Protein AF-A0A9J6ECY0-F1 (afdb_monomer)

Sequence (159 aa):
MSKQITNQHTHTDPQERHGRHDIWWTRAAKRQYNLTAQCLERLYGRLGLRQRTAGDITTELKRHDMVLRAQGLRLAYDALVKSFGAATEGKEFVRLWSEAQATFFVRFCLLSCDSDQRDPKPVLSPRAKCLLPLHNMPEFGSVFDCSAREDYVAEQCLS

Foldseek 3Di:
DDDDDDDPPPPDDPPPPPDDPPPPDDPVRVVLLVLLLVLLVVLCVLVVQDDPFPDDDDSVNLSVLLVCLLVVLVVVVVVVCVVLVVPDDDPVSVVVSLVVLVVSLVVQLVVLVVVCVPDVGDSGHSCSSRPSNLLLDVVSCVSVVVVVDPSRRHDNSDD

InterPro domains:
  IPR000718 Peptidase M13 [PS51885] (1-159)
  IPR018497 Peptidase M13, C-terminal domain [PF01431] (16-151)
  IPR024079 Metallopeptidase, catalytic domain superfamily [G3DSA:3.40.390.10] (1-158)

Mean predicted aligned error: 10.74 Å

Radius of gyration: 22.3 Å; Cα contacts (8 Å, |Δi|>4): 106; chains: 1; bounding box: 40×83×39 Å

Solvent-accessible surface area (backbone atoms only — not comparable to full-atom values): 9789 Å² total; per-residue (Å²): 134,92,84,86,83,85,80,83,77,80,82,76,73,92,80,83,84,81,86,70,95,65,75,86,59,52,72,66,57,50,50,50,52,50,52,29,32,53,40,50,51,51,52,37,58,75,70,66,53,79,71,89,71,88,65,95,74,50,72,63,61,40,39,51,52,53,45,50,49,35,51,51,50,50,56,53,48,54,50,50,51,57,65,50,71,76,60,72,90,53,76,66,44,56,54,53,49,54,53,48,54,48,50,51,56,54,49,58,35,53,59,26,59,62,49,56,84,78,38,96,74,59,86,57,53,42,66,39,60,27,49,52,34,45,36,40,33,69,66,53,34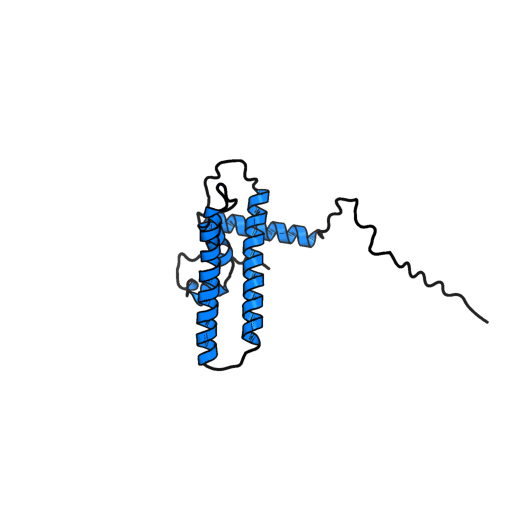,64,72,67,58,37,76,84,40,93,85,57,71,76,52,75,46,76,131

Secondary structure (DSSP, 8-state):
-------------TT---SS----S-HHHHHHHHHHHHHHHHHHHHTT-----SS---HHHHHHHHHHHHHHHHHHHHHHHHHHHTS--SHHHHHHHHHHHHHHHHHHHHHHHHGGGT-SS-SS-HHHHHHHHHHT-HHHHHHTTGGG-TT--------

Structure (mmCIF, N/CA/C/O backbone):
data_AF-A0A9J6ECY0-F1
#
_entry.id   AF-A0A9J6ECY0-F1
#
loop_
_atom_site.group_PDB
_atom_site.id
_atom_site.type_symbol
_atom_site.label_atom_id
_atom_site.label_alt_id
_atom_site.label_comp_id
_atom_site.label_asym_id
_atom_site.label_entity_id
_atom_site.label_seq_id
_atom_site.pdbx_PDB_ins_code
_atom_site.Cartn_x
_atom_site.Cartn_y
_atom_site.Cartn_z
_atom_site.occupancy
_atom_site.B_iso_or_equiv
_atom_site.auth_seq_id
_atom_site.auth_comp_id
_atom_site.auth_asym_id
_atom_site.auth_atom_id
_atom_site.pdbx_PDB_model_num
ATOM 1 N N . MET A 1 1 ? -13.881 -68.576 -3.604 1.00 33.28 1 MET A N 1
ATOM 2 C CA . MET A 1 1 ? -13.624 -67.844 -2.344 1.00 33.28 1 MET A CA 1
ATOM 3 C C . MET A 1 1 ? -12.299 -67.118 -2.481 1.00 33.28 1 MET A C 1
ATOM 5 O O . MET A 1 1 ? -11.327 -67.797 -2.765 1.00 33.28 1 MET A O 1
ATOM 9 N N . SER A 1 2 ? -12.302 -65.796 -2.250 1.00 31.83 2 SER A N 1
ATOM 10 C CA . SER A 1 2 ? -11.143 -64.880 -2.160 1.00 31.83 2 SER A CA 1
ATOM 11 C C . SER A 1 2 ? -10.240 -64.766 -3.393 1.00 31.83 2 SER A C 1
ATOM 13 O O . SER A 1 2 ? -9.989 -65.742 -4.072 1.00 31.83 2 SER A O 1
ATOM 15 N N . LYS A 1 3 ? -9.605 -63.644 -3.723 1.00 36.53 3 LYS A N 1
ATOM 16 C CA . LYS A 1 3 ? -9.644 -62.198 -3.412 1.00 36.53 3 LYS A CA 1
ATOM 17 C C . LYS A 1 3 ? -8.382 -61.713 -4.140 1.00 36.53 3 LYS A C 1
ATOM 19 O O . LYS A 1 3 ? -7.365 -62.379 -3.994 1.00 36.53 3 LYS A O 1
ATOM 24 N N . GLN A 1 4 ? -8.404 -60.566 -4.810 1.00 32.91 4 GLN A N 1
ATOM 25 C CA . GLN A 1 4 ? -7.318 -59.579 -4.712 1.00 32.91 4 GLN A CA 1
ATOM 26 C C . GLN A 1 4 ? -7.712 -58.316 -5.479 1.00 32.91 4 GLN A C 1
ATOM 28 O O . GLN A 1 4 ? -7.740 -58.274 -6.703 1.00 32.91 4 GLN A O 1
ATOM 33 N N . ILE A 1 5 ? -8.078 -57.301 -4.699 1.00 39.25 5 ILE A N 1
ATOM 34 C CA . ILE A 1 5 ? -8.203 -55.910 -5.119 1.00 39.25 5 ILE A CA 1
ATOM 35 C C . ILE A 1 5 ? -6.809 -55.315 -4.933 1.00 39.25 5 ILE A C 1
ATOM 37 O O . ILE A 1 5 ? -6.304 -55.265 -3.810 1.00 39.25 5 ILE A O 1
ATOM 41 N N . THR A 1 6 ? -6.173 -54.916 -6.027 1.00 34.12 6 THR A N 1
ATOM 42 C CA . THR A 1 6 ? -4.853 -54.286 -6.010 1.00 34.12 6 THR A CA 1
ATOM 43 C C . THR A 1 6 ? -5.022 -52.798 -5.708 1.00 34.12 6 THR A C 1
ATOM 45 O O . THR A 1 6 ? -5.290 -52.005 -6.605 1.00 34.12 6 THR A O 1
ATOM 48 N N . ASN A 1 7 ? -4.880 -52.412 -4.439 1.00 35.88 7 ASN A N 1
ATOM 49 C CA . ASN A 1 7 ? -4.715 -51.009 -4.055 1.00 35.88 7 ASN A CA 1
ATOM 50 C C . ASN A 1 7 ? -3.266 -50.588 -4.329 1.00 35.88 7 ASN A C 1
ATOM 52 O O . ASN A 1 7 ? -2.362 -50.917 -3.563 1.00 35.88 7 ASN A O 1
ATOM 56 N N . GLN A 1 8 ? -3.042 -49.847 -5.412 1.00 34.44 8 GLN A N 1
ATOM 57 C CA . GLN A 1 8 ? -1.799 -49.108 -5.616 1.00 34.44 8 GLN A CA 1
ATOM 58 C C . GLN A 1 8 ? -1.866 -47.794 -4.829 1.00 34.44 8 GLN A C 1
ATOM 60 O O . GLN A 1 8 ? -2.320 -46.770 -5.332 1.00 34.44 8 GLN A O 1
ATOM 65 N N . HIS A 1 9 ? -1.408 -47.820 -3.578 1.00 37.78 9 HIS A N 1
ATOM 66 C CA . HIS A 1 9 ? -0.942 -46.613 -2.901 1.00 37.78 9 HIS A CA 1
ATOM 67 C C . HIS A 1 9 ? 0.544 -46.441 -3.209 1.00 37.78 9 HIS A C 1
ATOM 69 O O . HIS A 1 9 ? 1.405 -46.978 -2.516 1.00 37.78 9 HIS A O 1
ATOM 75 N N . THR A 1 10 ? 0.856 -45.691 -4.261 1.00 37.38 10 THR A N 1
ATOM 76 C CA . THR A 1 10 ? 2.197 -45.128 -4.428 1.00 37.38 10 THR A CA 1
ATOM 77 C C . THR A 1 10 ? 2.332 -43.946 -3.476 1.00 37.38 10 THR A C 1
ATOM 79 O O . THR A 1 10 ? 1.892 -42.836 -3.770 1.00 37.38 10 THR A O 1
ATOM 82 N N . HIS A 1 11 ? 2.919 -44.211 -2.310 1.00 37.91 11 HIS A N 1
ATOM 83 C CA . HIS A 1 11 ? 3.575 -43.196 -1.495 1.00 37.91 11 HIS A CA 1
ATOM 84 C C . HIS A 1 11 ? 4.722 -42.608 -2.325 1.00 37.91 11 HIS A C 1
ATOM 86 O O . HIS A 1 11 ? 5.736 -43.267 -2.534 1.00 37.91 11 HIS A O 1
ATOM 92 N N . THR A 1 12 ? 4.558 -41.391 -2.836 1.00 39.50 12 THR A N 1
ATOM 93 C CA . THR A 1 12 ? 5.688 -40.612 -3.351 1.00 39.50 12 THR A CA 1
ATOM 94 C C . THR A 1 12 ? 6.307 -39.825 -2.205 1.00 39.50 12 THR A C 1
ATOM 96 O O . THR A 1 12 ? 5.649 -38.988 -1.585 1.00 39.50 12 THR A O 1
ATOM 99 N N . ASP A 1 13 ? 7.564 -40.158 -1.944 1.00 33.28 13 ASP A N 1
ATOM 100 C CA . ASP A 1 13 ? 8.496 -39.579 -0.983 1.00 33.28 13 ASP A CA 1
ATOM 101 C C . ASP A 1 13 ? 8.634 -38.044 -1.165 1.00 33.28 13 ASP A C 1
ATOM 103 O O . ASP A 1 13 ? 8.752 -37.581 -2.306 1.00 33.28 13 ASP A O 1
ATOM 107 N N . PRO A 1 14 ? 8.611 -37.208 -0.105 1.00 42.69 14 PRO A N 1
ATOM 108 C CA . PRO A 1 14 ? 8.658 -35.745 -0.235 1.00 42.69 14 PRO A CA 1
ATOM 109 C C . PRO A 1 14 ? 9.999 -35.160 -0.715 1.00 42.69 14 PRO A C 1
ATOM 111 O O . PRO A 1 14 ? 10.105 -33.938 -0.844 1.00 42.69 14 PRO A O 1
ATOM 114 N N . GLN A 1 15 ? 11.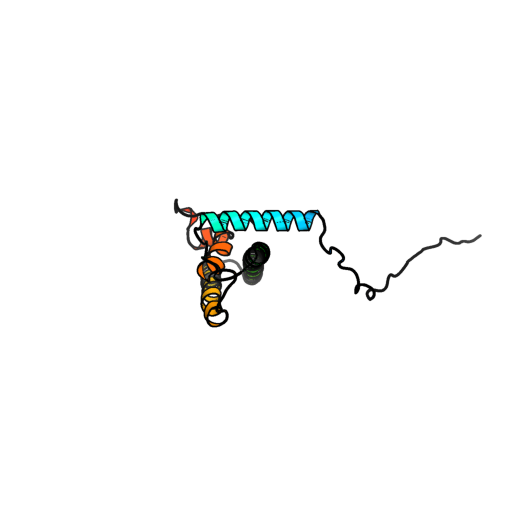027 -35.979 -0.954 1.00 42.97 15 GLN A N 1
ATOM 115 C CA . GLN A 1 15 ? 12.421 -35.519 -0.999 1.00 42.97 15 GLN A CA 1
ATOM 116 C C . GLN A 1 15 ? 13.048 -35.341 -2.402 1.00 42.97 15 GLN A C 1
ATOM 118 O O . GLN A 1 15 ? 14.174 -34.861 -2.498 1.00 42.97 15 GLN A O 1
ATOM 123 N N . GLU A 1 16 ? 12.326 -35.599 -3.501 1.00 39.69 16 GLU A N 1
ATOM 124 C CA . GLU A 1 16 ? 12.850 -35.476 -4.885 1.00 39.69 16 GLU A CA 1
ATOM 125 C C . GLU A 1 16 ? 12.414 -34.195 -5.644 1.00 39.69 16 GLU A C 1
ATOM 127 O O . GLU A 1 16 ? 12.103 -34.231 -6.835 1.00 39.69 16 GLU A O 1
ATOM 132 N N . ARG A 1 17 ? 12.380 -33.019 -4.995 1.00 43.25 17 ARG A N 1
ATOM 133 C CA . ARG A 1 17 ? 12.038 -31.727 -5.654 1.00 43.25 17 ARG A CA 1
ATOM 134 C C . ARG A 1 17 ? 13.195 -30.730 -5.757 1.00 43.25 17 ARG A C 1
ATOM 136 O O . ARG A 1 17 ? 13.003 -29.525 -5.600 1.00 43.25 17 ARG A O 1
ATOM 143 N N . HIS A 1 18 ? 14.399 -31.198 -6.056 1.00 47.75 18 HIS A N 1
ATOM 144 C CA . HIS A 1 18 ? 15.530 -30.313 -6.340 1.00 47.75 18 HIS A CA 1
ATOM 145 C C . HIS A 1 18 ? 16.158 -30.691 -7.681 1.00 47.75 18 HIS A C 1
ATOM 147 O O . HIS A 1 18 ? 16.948 -31.622 -7.756 1.00 47.75 18 HIS A O 1
ATOM 153 N N . GLY A 1 19 ? 15.786 -29.984 -8.756 1.00 39.56 19 GLY A N 1
ATOM 154 C CA . GLY A 1 19 ? 16.463 -30.167 -10.047 1.00 39.56 19 GLY A CA 1
ATOM 155 C C . GLY A 1 19 ? 15.751 -29.688 -11.312 1.00 39.56 19 GLY A C 1
ATOM 156 O O . GLY A 1 19 ? 16.356 -29.720 -12.378 1.00 39.56 19 GLY A O 1
ATOM 157 N N . ARG A 1 20 ? 14.505 -29.211 -11.247 1.00 47.50 20 ARG A N 1
ATOM 158 C CA . ARG A 1 20 ? 13.863 -28.529 -12.377 1.00 47.50 20 ARG A CA 1
ATOM 159 C C . ARG A 1 20 ? 13.435 -27.137 -11.948 1.00 47.50 20 ARG A C 1
ATOM 161 O O . ARG A 1 20 ? 12.949 -26.953 -10.836 1.00 47.50 20 ARG A O 1
ATOM 168 N N . HIS A 1 21 ? 13.593 -26.164 -12.843 1.00 52.78 21 HIS A N 1
ATOM 169 C CA . HIS A 1 21 ? 12.889 -24.881 -12.793 1.00 52.78 21 HIS A CA 1
ATOM 170 C C . HIS A 1 21 ? 11.383 -25.128 -12.992 1.00 52.78 21 HIS A C 1
ATOM 172 O O . HIS A 1 21 ? 10.776 -24.659 -13.955 1.00 52.78 21 HIS A O 1
ATOM 178 N N . ASP A 1 22 ? 10.792 -25.942 -12.119 1.00 52.91 22 ASP A N 1
ATOM 179 C CA . ASP A 1 22 ? 9.390 -26.286 -12.154 1.00 52.91 22 ASP A CA 1
ATOM 180 C C . ASP A 1 22 ? 8.632 -25.011 -11.832 1.00 52.91 22 ASP A C 1
ATOM 182 O O . ASP A 1 22 ? 8.790 -24.391 -10.776 1.00 52.91 22 ASP A O 1
ATOM 186 N N . ILE A 1 23 ? 7.852 -24.579 -12.817 1.00 65.81 23 ILE A N 1
ATOM 187 C CA . ILE A 1 23 ? 6.950 -23.446 -12.713 1.00 65.81 23 ILE A CA 1
ATOM 188 C C . ILE A 1 23 ? 5.973 -23.784 -11.583 1.00 65.81 23 ILE A C 1
ATOM 190 O O . ILE A 1 23 ? 4.973 -24.465 -11.783 1.00 65.81 23 ILE A O 1
ATOM 194 N N . TRP A 1 24 ? 6.280 -23.308 -10.380 1.00 80.88 24 TRP A N 1
ATOM 195 C CA . TRP A 1 24 ? 5.482 -23.503 -9.167 1.00 80.88 24 TRP A CA 1
ATOM 196 C C . TRP A 1 24 ? 4.179 -22.689 -9.184 1.00 80.88 24 TRP A C 1
ATOM 198 O O . TRP A 1 24 ? 3.340 -22.811 -8.295 1.00 80.88 24 TRP A O 1
ATOM 208 N N . TRP A 1 25 ? 3.986 -21.875 -10.222 1.00 84.69 25 TRP A N 1
ATOM 209 C CA . TRP A 1 25 ? 2.776 -21.109 -10.468 1.00 84.69 25 TRP A CA 1
ATOM 210 C C . TRP A 1 25 ? 1.774 -21.896 -11.305 1.00 84.69 25 TRP A C 1
ATOM 212 O O . TRP A 1 25 ? 2.074 -22.343 -12.414 1.00 84.69 25 TRP A O 1
ATOM 222 N N . THR A 1 26 ? 0.517 -21.918 -10.869 1.00 90.00 26 THR A N 1
ATOM 223 C CA . THR A 1 26 ? -0.577 -22.200 -11.802 1.00 90.00 26 THR A CA 1
ATOM 224 C C . THR A 1 26 ? -0.700 -21.055 -12.816 1.00 90.00 26 THR A C 1
ATOM 226 O O . THR A 1 26 ? -0.358 -19.901 -12.531 1.00 90.00 26 THR A O 1
ATOM 229 N N . ARG A 1 27 ? -1.238 -21.337 -14.013 1.00 89.94 27 ARG A N 1
ATOM 230 C CA . ARG A 1 27 ? -1.511 -20.293 -15.025 1.00 89.94 27 ARG A CA 1
ATOM 231 C C . ARG A 1 27 ? -2.405 -19.180 -14.470 1.00 89.94 27 ARG A C 1
ATOM 233 O O . ARG A 1 27 ? -2.172 -18.009 -14.761 1.00 89.94 27 ARG A O 1
ATOM 240 N N . ALA A 1 28 ? -3.394 -19.548 -13.654 1.00 90.06 28 ALA A N 1
ATOM 241 C CA . ALA A 1 28 ? -4.296 -18.608 -12.999 1.00 90.06 28 ALA A CA 1
ATOM 242 C C . ALA A 1 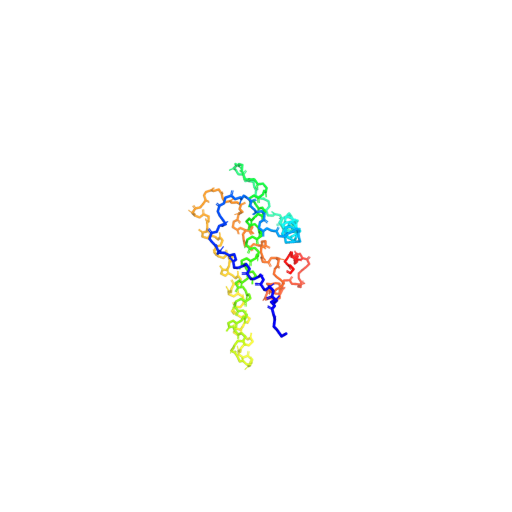28 ? -3.547 -17.692 -12.019 1.00 90.06 28 ALA A C 1
ATOM 244 O O . ALA A 1 28 ? -3.681 -16.475 -12.112 1.00 90.06 28 ALA A O 1
ATOM 245 N N . ALA A 1 29 ? -2.695 -18.252 -11.152 1.00 89.75 29 ALA A N 1
ATOM 246 C CA . ALA A 1 29 ? -1.926 -17.470 -10.185 1.00 89.75 29 ALA A CA 1
ATOM 247 C C . ALA A 1 29 ? -0.935 -16.514 -10.872 1.00 89.75 29 ALA A C 1
ATOM 249 O O . ALA A 1 29 ? -0.860 -15.340 -10.512 1.00 89.75 29 ALA A O 1
ATOM 250 N N . LYS A 1 30 ? -0.251 -16.967 -11.935 1.00 90.25 30 LYS A N 1
ATOM 251 C CA . LYS A 1 30 ? 0.627 -16.098 -12.739 1.00 90.25 30 LYS A CA 1
ATOM 252 C C . LYS A 1 30 ? -0.150 -14.967 -13.423 1.00 90.25 30 LYS A C 1
ATOM 254 O O . LYS A 1 30 ? 0.317 -13.829 -13.457 1.00 90.25 30 LYS A O 1
ATOM 259 N N . ARG A 1 31 ? -1.339 -15.259 -13.966 1.00 92.31 31 ARG A N 1
ATOM 260 C CA . ARG A 1 31 ? -2.217 -14.236 -14.559 1.00 92.31 31 ARG A CA 1
ATOM 261 C C . ARG A 1 31 ? -2.636 -13.205 -13.515 1.00 92.31 31 ARG A C 1
ATOM 263 O O . ARG A 1 31 ? -2.554 -12.016 -13.806 1.00 92.31 31 ARG A O 1
ATOM 270 N N . GLN A 1 32 ? -3.035 -13.646 -12.323 1.00 92.69 32 GLN A N 1
ATOM 271 C CA . GLN A 1 32 ? -3.451 -12.741 -11.255 1.00 92.69 32 GLN A CA 1
ATOM 272 C C . GLN A 1 32 ? -2.306 -11.837 -10.802 1.00 92.69 32 GLN A C 1
ATOM 274 O O . GLN A 1 32 ? -2.475 -10.623 -10.760 1.00 92.69 32 GLN A O 1
ATOM 279 N N . TYR A 1 33 ? -1.117 -12.407 -10.587 1.00 92.94 33 TYR A N 1
ATOM 280 C CA . TYR A 1 33 ? 0.089 -11.639 -10.281 1.00 92.94 33 TYR A CA 1
ATOM 281 C C . TYR A 1 33 ? 0.345 -10.534 -11.321 1.00 92.94 33 TYR A C 1
ATOM 283 O O . TYR A 1 33 ? 0.540 -9.372 -10.963 1.00 92.94 33 TYR A O 1
ATOM 291 N N . ASN A 1 34 ? 0.283 -10.872 -12.613 1.00 93.62 34 ASN A N 1
ATOM 292 C CA . ASN A 1 34 ? 0.502 -9.905 -13.689 1.00 93.62 34 ASN A CA 1
ATOM 293 C C . ASN A 1 34 ? -0.560 -8.797 -13.712 1.00 93.62 34 ASN A C 1
ATOM 295 O O . ASN A 1 34 ? -0.217 -7.639 -13.948 1.00 93.62 34 ASN A O 1
ATOM 299 N N . LEU A 1 35 ? -1.831 -9.130 -13.469 1.00 94.62 35 LEU A N 1
ATOM 300 C CA . LEU A 1 35 ? -2.914 -8.144 -13.407 1.00 94.62 35 LEU A CA 1
ATOM 301 C C . LEU A 1 35 ? -2.722 -7.178 -12.232 1.00 94.62 35 LEU A C 1
ATOM 303 O O . LEU A 1 35 ? -2.821 -5.965 -12.423 1.00 94.62 35 LEU A O 1
ATOM 307 N N . THR A 1 36 ? -2.372 -7.695 -11.052 1.00 94.75 36 THR A N 1
ATOM 308 C CA . THR A 1 36 ? -2.042 -6.875 -9.880 1.00 94.75 36 THR A CA 1
ATOM 309 C C . THR A 1 36 ? -0.843 -5.970 -10.157 1.00 94.75 36 THR A C 1
ATOM 311 O O . THR A 1 36 ? -0.924 -4.766 -9.921 1.00 94.75 36 THR A O 1
ATOM 314 N N . ALA A 1 37 ? 0.248 -6.506 -10.713 1.00 95.31 37 ALA A N 1
ATOM 315 C CA . ALA A 1 37 ? 1.437 -5.719 -11.038 1.00 95.31 37 ALA A CA 1
ATOM 316 C C . ALA A 1 37 ? 1.123 -4.585 -12.028 1.00 95.31 37 ALA A C 1
ATOM 318 O O . ALA A 1 37 ? 1.511 -3.441 -11.802 1.00 95.31 37 ALA A O 1
ATOM 319 N N . GLN A 1 38 ? 0.364 -4.873 -13.091 1.00 95.12 38 GLN A N 1
ATOM 320 C CA . GLN A 1 38 ? -0.051 -3.865 -14.073 1.00 95.12 38 GLN A CA 1
ATOM 321 C C . GLN A 1 38 ? -0.959 -2.791 -13.467 1.00 95.12 38 GLN A C 1
ATOM 323 O O . GLN A 1 38 ? -0.852 -1.620 -13.828 1.00 95.12 38 GLN A O 1
ATOM 328 N N . CYS A 1 39 ? -1.858 -3.174 -12.560 1.00 95.69 39 CYS A N 1
ATOM 329 C CA . CYS A 1 39 ? -2.691 -2.225 -11.830 1.00 95.69 39 CYS A CA 1
ATOM 330 C C . CYS A 1 39 ? -1.837 -1.277 -10.978 1.00 95.69 39 CYS A C 1
ATOM 332 O O . CYS A 1 39 ? -1.940 -0.059 -11.122 1.00 95.69 39 CYS A O 1
ATOM 334 N N . LEU A 1 40 ? -0.905 -1.823 -10.194 1.00 95.88 40 LEU A N 1
ATOM 335 C CA . LEU A 1 40 ? -0.003 -1.026 -9.361 1.00 95.88 40 LEU A CA 1
ATOM 336 C C . LEU A 1 40 ? 0.907 -0.109 -10.190 1.00 95.88 40 LEU A C 1
ATOM 338 O O . LEU A 1 40 ? 1.162 1.021 -9.785 1.00 95.88 40 LEU A O 1
ATOM 342 N N . GLU A 1 41 ? 1.354 -0.533 -11.374 1.00 94.06 41 GLU A N 1
ATOM 343 C CA . GLU A 1 41 ? 2.113 0.336 -12.283 1.00 94.06 41 GLU A CA 1
ATOM 344 C C . GLU A 1 41 ? 1.298 1.534 -12.779 1.00 94.06 41 GLU A C 1
ATOM 346 O O . GLU A 1 41 ? 1.820 2.654 -12.843 1.00 94.06 41 GLU A O 1
ATOM 351 N N . ARG A 1 42 ? 0.018 1.321 -13.116 1.00 93.75 42 ARG A N 1
ATOM 352 C CA . ARG A 1 42 ? -0.884 2.416 -13.495 1.00 93.75 42 ARG A CA 1
ATOM 353 C C . ARG A 1 42 ? -1.098 3.366 -12.324 1.00 93.75 42 ARG A C 1
ATOM 355 O O . ARG A 1 42 ? -0.945 4.574 -12.510 1.00 93.75 42 ARG A O 1
ATOM 362 N N . LEU A 1 43 ? -1.377 2.841 -11.129 1.00 93.88 43 LEU A N 1
ATOM 363 C CA . LEU A 1 43 ? -1.521 3.642 -9.912 1.00 93.88 43 LEU A CA 1
ATOM 364 C C . LEU A 1 43 ? -0.253 4.459 -9.627 1.00 93.88 43 LEU A C 1
ATOM 366 O O . LEU A 1 43 ? -0.322 5.674 -9.458 1.00 93.88 43 LEU A O 1
ATOM 370 N N . TYR A 1 44 ? 0.919 3.826 -9.682 1.00 93.25 44 TYR A N 1
ATOM 371 C CA . TYR A 1 44 ? 2.217 4.482 -9.519 1.00 93.25 44 TYR A CA 1
ATOM 372 C C . TYR A 1 44 ? 2.423 5.633 -10.518 1.00 93.25 44 TYR A C 1
ATOM 374 O O . TYR A 1 44 ? 2.943 6.693 -10.159 1.00 93.25 44 TYR A O 1
ATOM 382 N N . GLY A 1 45 ? 1.994 5.441 -11.771 1.00 91.62 45 GLY A N 1
ATOM 383 C CA . GLY A 1 45 ? 1.988 6.482 -12.796 1.00 91.62 45 GLY A CA 1
ATOM 384 C C . GLY A 1 45 ? 1.053 7.647 -12.463 1.00 91.62 45 GLY A C 1
ATOM 385 O O . GLY A 1 45 ? 1.487 8.795 -12.547 1.00 91.62 45 GLY A O 1
ATOM 386 N N . ARG A 1 46 ? -0.190 7.362 -12.055 1.00 91.69 46 ARG A N 1
ATOM 387 C CA . ARG A 1 46 ? -1.203 8.378 -11.705 1.00 91.69 46 ARG A CA 1
ATOM 388 C C . ARG A 1 46 ? -0.816 9.210 -10.485 1.00 91.69 46 ARG A C 1
ATOM 390 O O . ARG A 1 46 ? -1.066 10.407 -10.469 1.00 91.69 46 ARG A O 1
ATOM 397 N N . LEU A 1 47 ? -0.143 8.601 -9.511 1.00 90.69 47 LEU A N 1
ATOM 398 C CA . LEU A 1 47 ? 0.355 9.285 -8.314 1.00 90.69 47 LEU A CA 1
ATOM 399 C C . LEU A 1 47 ? 1.617 10.135 -8.570 1.00 90.69 47 LEU A C 1
ATOM 401 O O . LEU A 1 47 ? 2.163 10.720 -7.634 1.00 90.69 47 LEU A O 1
ATOM 405 N N . GLY A 1 48 ? 2.134 10.175 -9.805 1.00 89.62 48 GLY A N 1
ATOM 406 C CA . GLY A 1 48 ? 3.330 10.952 -10.140 1.00 89.62 48 GLY A CA 1
ATOM 407 C C . GLY A 1 48 ? 4.598 10.461 -9.433 1.00 89.62 48 GLY A C 1
ATOM 408 O O . GLY A 1 48 ? 5.550 11.217 -9.267 1.00 89.62 48 GLY A O 1
ATOM 409 N N . LEU A 1 49 ? 4.643 9.192 -9.015 1.00 88.19 49 LEU A N 1
ATOM 410 C CA . LEU A 1 49 ? 5.719 8.645 -8.175 1.00 88.19 49 LEU A CA 1
ATOM 411 C C . LEU A 1 49 ? 6.985 8.266 -8.952 1.00 88.19 49 LEU A C 1
ATOM 413 O O . LEU A 1 49 ? 7.904 7.678 -8.377 1.00 88.19 49 LEU A O 1
ATOM 417 N N . ARG A 1 50 ? 7.037 8.571 -10.255 1.00 80.00 50 ARG A N 1
ATOM 418 C CA . ARG A 1 50 ? 8.137 8.205 -11.154 1.00 80.00 50 ARG A CA 1
ATOM 419 C C . ARG A 1 50 ? 9.455 8.787 -10.648 1.00 80.00 50 ARG A C 1
ATOM 421 O O . ARG A 1 50 ? 9.679 9.990 -10.698 1.00 80.00 50 ARG A O 1
ATOM 428 N N . GLN A 1 51 ? 10.344 7.909 -10.204 1.00 71.75 51 GLN A N 1
ATOM 429 C CA . GLN A 1 51 ? 11.701 8.277 -9.824 1.00 71.75 51 GLN A CA 1
ATOM 430 C C . GLN A 1 51 ? 12.612 8.228 -11.055 1.00 71.75 51 GLN A C 1
ATOM 432 O O . GLN A 1 51 ? 12.497 7.317 -11.878 1.00 71.75 51 GLN A O 1
ATOM 437 N N . ARG A 1 52 ? 13.528 9.195 -11.179 1.00 61.00 52 ARG A N 1
ATOM 438 C CA . ARG A 1 52 ? 14.667 9.084 -12.099 1.00 61.00 52 ARG A CA 1
ATOM 439 C C . ARG A 1 52 ? 15.631 8.061 -11.496 1.00 61.00 52 ARG A C 1
ATOM 441 O O . ARG A 1 52 ? 16.354 8.382 -10.561 1.00 61.00 52 ARG A O 1
ATOM 448 N N . THR A 1 53 ? 15.579 6.818 -11.957 1.00 57.44 53 THR A N 1
ATOM 449 C CA . THR A 1 53 ? 16.473 5.756 -11.483 1.00 57.44 53 THR A CA 1
ATOM 450 C C . THR A 1 53 ? 17.874 5.966 -12.055 1.00 57.44 53 THR A C 1
ATOM 452 O O . THR A 1 53 ? 18.050 6.017 -13.270 1.00 57.44 53 THR A O 1
ATOM 455 N N . ALA A 1 54 ? 18.873 6.111 -11.182 1.00 50.47 54 ALA A N 1
ATOM 456 C CA . ALA A 1 54 ? 20.281 6.144 -11.567 1.00 50.47 54 ALA A CA 1
ATOM 457 C C . ALA A 1 54 ? 20.828 4.705 -11.648 1.00 50.47 54 ALA A C 1
ATOM 459 O O . ALA A 1 54 ? 21.308 4.154 -10.656 1.00 50.47 54 ALA A O 1
ATOM 460 N N . GLY A 1 55 ? 20.748 4.099 -12.834 1.00 59.53 55 GLY A N 1
ATOM 461 C CA . GLY A 1 55 ? 21.202 2.730 -13.115 1.00 59.53 55 GLY A CA 1
ATOM 462 C C . GLY A 1 55 ? 20.071 1.772 -13.504 1.00 59.53 55 GLY A C 1
ATOM 463 O O . GLY A 1 55 ? 18.892 2.094 -13.344 1.00 59.53 55 GLY A O 1
ATOM 464 N N . ASP A 1 56 ? 20.460 0.603 -14.021 1.00 64.94 56 ASP A N 1
ATOM 465 C CA . ASP A 1 56 ? 19.589 -0.428 -14.606 1.00 64.94 56 ASP A CA 1
ATOM 466 C C . ASP A 1 56 ? 18.722 -1.153 -13.557 1.00 64.94 56 ASP A C 1
ATOM 468 O O . ASP A 1 56 ? 18.915 -2.330 -13.254 1.00 64.94 56 ASP A O 1
ATOM 472 N N . ILE A 1 57 ? 17.730 -0.465 -12.987 1.00 74.62 57 ILE A N 1
ATOM 473 C CA . ILE A 1 57 ? 16.619 -1.142 -12.306 1.00 74.62 57 ILE A CA 1
ATOM 474 C C . ILE A 1 57 ? 15.687 -1.681 -13.389 1.00 74.62 57 ILE A C 1
ATOM 476 O O . ILE A 1 57 ? 15.059 -0.915 -14.125 1.00 74.62 57 ILE A O 1
ATOM 480 N N . THR A 1 58 ? 15.576 -3.006 -13.482 1.00 81.12 58 THR A N 1
ATOM 481 C CA . THR A 1 58 ? 14.671 -3.632 -14.449 1.00 81.12 58 THR A CA 1
ATOM 482 C C . THR A 1 58 ? 13.2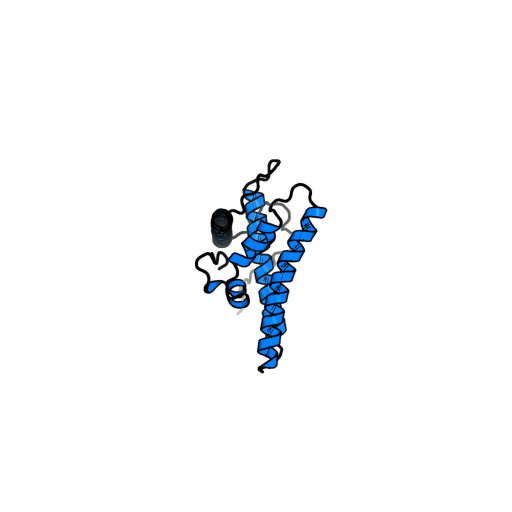13 -3.325 -14.098 1.00 81.12 58 THR A C 1
ATOM 484 O O . THR A 1 58 ? 12.825 -3.235 -12.928 1.00 81.12 58 THR A O 1
ATOM 487 N N . THR A 1 59 ? 12.363 -3.194 -15.120 1.00 83.44 59 THR A N 1
ATOM 488 C CA . THR A 1 59 ? 10.910 -3.036 -14.933 1.00 83.44 59 THR A CA 1
ATOM 489 C C . THR A 1 59 ? 10.321 -4.182 -14.108 1.00 83.44 59 THR A C 1
ATOM 491 O O . THR A 1 59 ? 9.420 -3.972 -13.302 1.00 83.44 59 THR A O 1
ATOM 494 N N . GLU A 1 60 ? 10.859 -5.389 -14.271 1.00 86.06 60 GLU A N 1
ATOM 495 C CA . GLU A 1 60 ? 10.442 -6.576 -13.530 1.00 86.06 60 GLU A CA 1
ATOM 496 C C . GLU A 1 60 ? 10.735 -6.459 -12.031 1.00 86.06 60 GLU A C 1
ATOM 498 O O . GLU A 1 60 ? 9.819 -6.620 -11.225 1.00 86.06 60 GLU A O 1
ATOM 503 N N . LEU A 1 61 ? 11.958 -6.081 -11.639 1.00 86.75 61 LEU A N 1
ATOM 504 C CA . LEU A 1 61 ? 12.306 -5.892 -10.226 1.00 86.75 61 LEU A CA 1
ATOM 505 C C . LEU A 1 61 ? 11.401 -4.846 -9.563 1.00 86.75 61 LEU A C 1
ATOM 507 O O . LEU A 1 61 ? 10.921 -5.039 -8.445 1.00 86.75 61 LEU A O 1
ATOM 511 N N . LYS A 1 62 ? 11.101 -3.767 -10.291 1.00 89.06 62 LYS A N 1
ATOM 512 C CA . LYS A 1 62 ? 10.180 -2.729 -9.831 1.00 89.06 62 LYS A CA 1
ATOM 513 C C . LYS A 1 62 ? 8.764 -3.265 -9.606 1.00 89.06 62 LYS A C 1
ATOM 515 O O . LYS A 1 62 ? 8.170 -2.978 -8.570 1.00 89.06 62 LYS A O 1
ATOM 520 N N . ARG A 1 63 ? 8.229 -4.061 -10.540 1.00 91.62 63 ARG A N 1
ATOM 521 C CA . ARG A 1 63 ? 6.917 -4.722 -10.393 1.00 91.62 63 ARG A CA 1
ATOM 522 C C . ARG A 1 63 ? 6.879 -5.627 -9.169 1.00 91.62 63 ARG A C 1
ATOM 524 O O . ARG A 1 63 ? 5.909 -5.578 -8.415 1.00 91.62 63 ARG A O 1
ATOM 531 N N . HIS A 1 64 ? 7.926 -6.422 -8.955 1.00 92.00 64 HIS A N 1
ATOM 532 C CA . HIS A 1 64 ? 8.026 -7.280 -7.777 1.00 92.00 64 HIS A CA 1
ATOM 53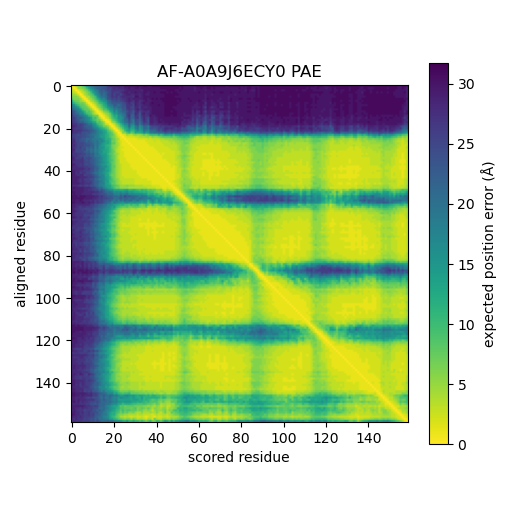3 C C . HIS A 1 64 ? 7.981 -6.471 -6.480 1.00 92.00 64 HIS A C 1
ATOM 535 O O . HIS A 1 64 ? 7.167 -6.796 -5.617 1.00 92.00 64 HIS A O 1
ATOM 541 N N . ASP A 1 65 ? 8.769 -5.397 -6.363 1.00 92.06 65 ASP A N 1
ATOM 542 C CA . ASP A 1 65 ? 8.783 -4.563 -5.152 1.00 92.06 65 ASP A CA 1
ATOM 543 C C . ASP A 1 65 ? 7.418 -3.896 -4.902 1.00 92.06 65 ASP A C 1
ATOM 545 O O . ASP A 1 65 ? 6.914 -3.919 -3.779 1.00 92.06 65 ASP A O 1
ATOM 549 N N . MET A 1 66 ? 6.744 -3.399 -5.950 1.00 94.88 66 MET A N 1
ATOM 550 C CA . MET A 1 66 ? 5.383 -2.854 -5.827 1.00 94.88 66 MET A CA 1
ATOM 551 C C . MET A 1 66 ? 4.389 -3.884 -5.272 1.00 94.88 66 MET A C 1
ATOM 553 O O . MET A 1 66 ? 3.660 -3.590 -4.322 1.00 94.88 66 MET A O 1
ATOM 557 N N . VAL A 1 67 ? 4.357 -5.090 -5.855 1.00 95.75 67 VAL A N 1
ATOM 558 C CA . VAL A 1 67 ? 3.425 -6.150 -5.437 1.00 95.75 67 VAL A CA 1
ATOM 559 C C . VAL A 1 67 ? 3.725 -6.605 -4.011 1.00 95.75 67 VAL A C 1
ATOM 561 O O . VAL A 1 67 ? 2.797 -6.737 -3.214 1.00 95.75 67 VAL A O 1
ATOM 564 N N . LEU A 1 68 ? 5.001 -6.809 -3.671 1.00 94.38 68 LEU A N 1
ATOM 565 C CA . LEU A 1 68 ? 5.420 -7.228 -2.331 1.00 94.38 68 LEU A CA 1
ATOM 566 C C . LEU A 1 68 ? 5.009 -6.212 -1.265 1.00 94.38 68 LEU A C 1
ATOM 568 O O . LEU A 1 68 ? 4.490 -6.600 -0.221 1.00 94.38 68 LEU A O 1
ATOM 572 N N . ARG A 1 69 ? 5.187 -4.916 -1.532 1.00 94.19 69 ARG A N 1
ATOM 573 C CA . ARG A 1 69 ? 4.793 -3.843 -0.608 1.00 94.19 69 ARG A CA 1
ATOM 574 C C . ARG A 1 69 ? 3.280 -3.801 -0.397 1.00 94.19 69 ARG A C 1
ATOM 576 O O . ARG A 1 69 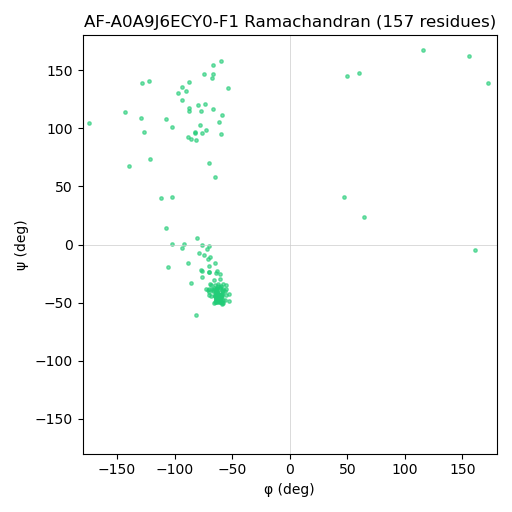? 2.834 -3.717 0.745 1.00 94.19 69 ARG A O 1
ATOM 583 N N . ALA A 1 70 ? 2.503 -3.885 -1.479 1.00 95.56 70 ALA A N 1
ATOM 584 C CA . ALA A 1 70 ? 1.042 -3.878 -1.412 1.00 95.56 70 ALA A CA 1
ATOM 585 C C . ALA A 1 70 ? 0.500 -5.097 -0.645 1.00 95.56 70 ALA A C 1
ATOM 587 O O . ALA A 1 70 ? -0.281 -4.939 0.292 1.00 95.56 70 ALA A O 1
ATOM 588 N N . GLN A 1 71 ? 0.961 -6.302 -0.995 1.00 95.56 71 GLN A N 1
ATOM 589 C CA . GLN A 1 71 ? 0.569 -7.544 -0.321 1.00 95.56 71 GLN A CA 1
ATOM 590 C C . GLN A 1 71 ? 1.023 -7.569 1.142 1.00 95.56 71 GLN A C 1
ATOM 592 O O . GLN A 1 71 ? 0.254 -7.943 2.022 1.00 95.56 71 GLN A O 1
ATOM 597 N N . GLY A 1 72 ? 2.253 -7.130 1.422 1.00 95.62 72 GLY A N 1
ATOM 598 C CA . GLY A 1 72 ? 2.791 -7.067 2.780 1.00 95.62 72 GLY A CA 1
ATOM 599 C C . GLY A 1 72 ? 1.975 -6.149 3.689 1.00 95.62 72 GLY A C 1
ATOM 600 O O . GLY A 1 72 ? 1.660 -6.534 4.814 1.00 95.62 72 GLY A O 1
ATOM 601 N N . LEU A 1 73 ? 1.574 -4.973 3.193 1.00 96.31 73 LEU A N 1
ATOM 602 C CA . LEU A 1 73 ? 0.687 -4.074 3.932 1.00 96.31 73 LEU A CA 1
ATOM 603 C C . LEU A 1 73 ? -0.681 -4.716 4.190 1.00 96.31 73 LEU A C 1
ATOM 605 O O . LEU A 1 73 ? -1.156 -4.673 5.324 1.00 96.31 73 LEU A O 1
ATOM 609 N N . ARG A 1 74 ? -1.292 -5.335 3.170 1.00 95.69 74 ARG A N 1
ATOM 610 C CA . ARG A 1 74 ? -2.591 -6.013 3.305 1.00 95.69 74 ARG A CA 1
ATOM 611 C C . ARG A 1 74 ? -2.544 -7.116 4.359 1.00 95.69 74 ARG A C 1
ATOM 613 O O . ARG A 1 74 ? -3.352 -7.104 5.278 1.00 95.69 74 ARG A O 1
ATOM 620 N N . LEU A 1 75 ? -1.548 -8.000 4.286 1.00 95.94 75 LEU A N 1
ATOM 621 C CA . LEU A 1 75 ? -1.355 -9.082 5.255 1.00 95.94 75 LEU A CA 1
ATOM 622 C C . LEU A 1 75 ? -1.148 -8.556 6.682 1.00 95.94 75 LEU A C 1
ATOM 624 O O . LEU A 1 75 ? -1.738 -9.082 7.626 1.00 95.94 75 LEU A O 1
ATOM 628 N N . ALA A 1 76 ? -0.327 -7.515 6.852 1.00 96.06 76 ALA A N 1
ATOM 629 C CA . ALA A 1 76 ? -0.088 -6.908 8.160 1.00 96.06 76 ALA A CA 1
ATOM 630 C C . ALA A 1 76 ? -1.352 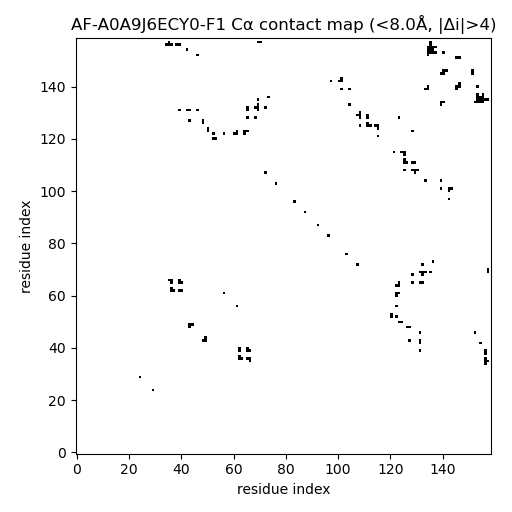-6.239 8.726 1.00 96.06 76 ALA A C 1
ATOM 632 O O . ALA A 1 76 ? -1.614 -6.329 9.926 1.00 96.06 76 ALA A O 1
ATOM 633 N N . TYR A 1 77 ? -2.155 -5.609 7.867 1.00 95.12 77 TYR A N 1
ATOM 634 C CA . TYR A 1 77 ? -3.422 -5.005 8.258 1.00 95.12 77 TYR A CA 1
ATOM 635 C C . TYR A 1 77 ? -4.463 -6.065 8.643 1.00 95.12 77 TYR A C 1
ATOM 637 O O . TYR A 1 77 ? -5.092 -5.955 9.692 1.00 95.12 77 TYR A O 1
ATOM 645 N N . ASP A 1 78 ? -4.591 -7.143 7.869 1.00 93.81 78 ASP A N 1
ATOM 646 C CA . ASP A 1 78 ? -5.490 -8.256 8.197 1.00 93.81 78 ASP A CA 1
ATOM 647 C C . ASP A 1 78 ? -5.114 -8.905 9.540 1.00 93.81 78 ASP A C 1
ATOM 649 O O . ASP A 1 78 ? -5.985 -9.302 10.319 1.00 93.81 78 ASP A O 1
ATOM 653 N N . ALA A 1 79 ? -3.816 -8.990 9.848 1.00 93.44 79 ALA A N 1
ATOM 654 C CA . ALA A 1 79 ? -3.335 -9.457 11.145 1.00 93.44 79 ALA A CA 1
ATOM 655 C C . ALA A 1 79 ? -3.706 -8.495 12.288 1.00 93.44 79 ALA A C 1
ATOM 657 O O . ALA A 1 79 ? -4.116 -8.954 13.357 1.00 93.44 79 ALA A O 1
ATOM 658 N N . LEU A 1 80 ? -3.619 -7.177 12.063 1.00 92.12 80 LEU A N 1
ATOM 659 C CA . LEU A 1 80 ? -4.078 -6.159 13.013 1.00 92.12 80 LEU A CA 1
ATOM 660 C C . LEU A 1 80 ? -5.580 -6.315 13.289 1.00 92.12 80 LEU A C 1
ATOM 662 O O . LEU A 1 80 ? -5.976 -6.409 14.449 1.00 92.12 80 LEU A O 1
ATOM 666 N N . VAL A 1 81 ? -6.399 -6.415 12.236 1.00 90.75 81 VAL A N 1
ATOM 667 C CA . VAL A 1 81 ? -7.854 -6.622 12.344 1.00 90.75 81 VAL A CA 1
ATOM 668 C C . VAL A 1 81 ? -8.163 -7.879 13.146 1.00 90.75 81 VAL A C 1
ATOM 670 O O . VAL A 1 81 ? -8.968 -7.823 14.069 1.00 90.75 81 VAL A O 1
ATOM 673 N N . LYS A 1 82 ? -7.503 -9.006 12.857 1.00 89.06 82 LYS A N 1
ATOM 674 C CA . LYS A 1 82 ? -7.704 -10.255 13.614 1.00 89.06 82 LYS A CA 1
ATOM 675 C C . LYS A 1 82 ? -7.291 -10.131 15.081 1.00 89.06 82 LYS A C 1
ATOM 677 O O . LYS A 1 82 ? -7.967 -10.682 15.943 1.00 89.06 82 LYS A O 1
ATOM 682 N N . SER A 1 83 ? -6.214 -9.400 15.364 1.00 85.38 83 SER A N 1
ATOM 683 C CA . SER A 1 83 ? -5.730 -9.188 16.734 1.00 85.38 83 SER A CA 1
ATOM 684 C C . SER A 1 83 ? -6.691 -8.322 17.556 1.00 85.38 83 SER A C 1
ATOM 686 O O . SER A 1 83 ? -6.867 -8.571 18.744 1.00 85.38 83 SER A O 1
ATOM 688 N N . PHE A 1 84 ? -7.345 -7.342 16.925 1.00 80.44 84 PHE A N 1
ATOM 689 C CA . PHE A 1 84 ? -8.336 -6.474 17.573 1.00 80.44 84 PHE A CA 1
ATOM 690 C C . PHE A 1 84 ? -9.749 -7.066 17.590 1.00 80.44 84 PHE A C 1
ATOM 692 O O . PHE A 1 84 ? -10.482 -6.861 18.550 1.00 80.44 84 PHE A O 1
ATOM 699 N N . GLY A 1 85 ? -10.135 -7.836 16.570 1.00 67.75 85 GLY A N 1
ATOM 700 C CA . GLY A 1 85 ? -11.449 -8.481 16.474 1.00 67.75 85 GLY A CA 1
ATOM 701 C C . GLY A 1 85 ? -11.704 -9.531 17.560 1.00 67.75 85 GLY A C 1
ATOM 702 O O . GLY A 1 85 ? -12.850 -9.892 17.804 1.00 67.75 85 GLY A O 1
ATOM 703 N N . ALA A 1 86 ? -10.657 -9.984 18.253 1.00 60.25 86 ALA A N 1
ATOM 704 C CA . ALA A 1 86 ? -10.770 -10.828 19.440 1.00 60.25 86 ALA A CA 1
ATOM 705 C C . ALA A 1 86 ? -11.133 -10.049 20.726 1.00 60.25 86 ALA A C 1
ATOM 707 O O . ALA A 1 86 ? -11.395 -10.674 21.752 1.00 60.25 86 ALA A O 1
ATOM 708 N N . ALA A 1 87 ? -11.157 -8.709 20.695 1.00 57.28 87 ALA A N 1
ATOM 709 C CA . ALA A 1 87 ? -11.272 -7.850 21.873 1.00 57.28 87 ALA A CA 1
ATOM 710 C C . ALA A 1 87 ? -12.503 -6.917 21.827 1.00 57.28 87 ALA A C 1
ATOM 712 O O . ALA A 1 87 ? -12.349 -5.722 21.675 1.00 57.28 87 ALA A O 1
ATOM 713 N N . THR A 1 88 ? -13.705 -7.474 22.030 1.00 56.84 88 THR A N 1
ATOM 714 C CA . THR A 1 88 ? -14.913 -6.869 22.670 1.00 56.84 88 THR A CA 1
ATOM 715 C C . THR A 1 88 ? -15.476 -5.484 22.267 1.00 56.84 88 THR A C 1
ATOM 717 O O . THR A 1 88 ? -14.787 -4.505 22.022 1.00 56.84 88 THR A O 1
ATOM 720 N N . GLU A 1 89 ? -16.811 -5.396 22.323 1.00 63.09 89 GLU A N 1
ATOM 721 C CA . GLU A 1 89 ? -17.665 -4.263 21.934 1.00 63.09 89 GLU A CA 1
ATOM 722 C C . GLU A 1 89 ? -17.664 -3.071 22.920 1.00 63.09 89 GLU A C 1
ATOM 724 O O . GLU A 1 89 ? -17.616 -3.242 24.137 1.00 63.09 89 GLU A O 1
ATOM 729 N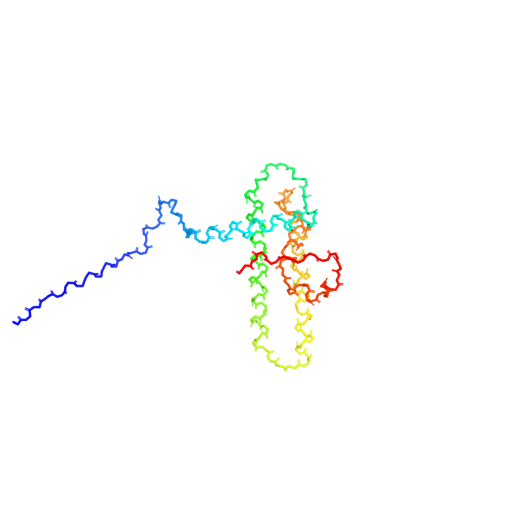 N . GLY A 1 90 ? -17.797 -1.842 22.396 1.00 66.12 90 GLY A N 1
ATOM 730 C CA . GLY A 1 90 ? -18.000 -0.615 23.183 1.00 66.12 90 GLY A CA 1
ATOM 731 C C . GLY A 1 90 ? -17.551 0.668 22.463 1.00 66.12 90 GLY A C 1
ATOM 732 O O . GLY A 1 90 ? -16.773 0.621 21.514 1.00 66.12 90 GLY A O 1
ATOM 733 N N . LYS A 1 91 ? -18.008 1.852 22.907 1.00 67.44 91 LYS A N 1
ATOM 734 C CA . LYS A 1 91 ? -17.585 3.149 22.317 1.00 67.44 91 LYS A CA 1
ATOM 735 C C . LYS A 1 91 ? -16.081 3.412 22.466 1.00 67.44 91 LYS A C 1
ATOM 737 O O . LYS A 1 91 ? -15.467 4.008 21.587 1.00 67.44 91 LYS A O 1
ATOM 742 N N . GLU A 1 92 ? -15.494 2.964 23.571 1.00 72.69 92 GLU A N 1
ATOM 743 C CA . GLU A 1 92 ? -14.056 3.078 23.823 1.00 72.69 92 GLU A CA 1
ATOM 744 C C . GLU A 1 92 ? -13.243 2.205 22.861 1.00 72.69 92 GLU A C 1
ATOM 746 O O . GLU A 1 92 ? -12.237 2.663 22.323 1.00 72.69 92 GLU A O 1
ATOM 751 N N . PHE A 1 93 ? -13.745 1.007 22.545 1.00 78.12 93 PHE A N 1
ATOM 752 C CA . PHE A 1 93 ? -13.159 0.128 21.535 1.00 78.12 93 PHE A CA 1
ATOM 753 C C . PHE A 1 93 ? -13.143 0.780 20.149 1.00 78.12 93 PHE A C 1
ATOM 755 O O . PHE A 1 93 ? -12.108 0.774 19.493 1.00 78.12 93 PHE A O 1
ATOM 762 N N . VAL A 1 94 ? -14.246 1.407 19.720 1.00 77.94 94 VAL A N 1
ATOM 763 C CA . VAL A 1 94 ? -14.310 2.094 18.413 1.00 77.94 94 VAL A CA 1
ATOM 764 C C . VAL A 1 94 ? -13.245 3.190 18.304 1.00 77.94 94 VAL A C 1
ATOM 766 O O . VAL A 1 94 ? -12.573 3.299 17.278 1.00 77.94 94 VAL A O 1
ATOM 769 N N . ARG A 1 95 ? -13.048 3.976 19.371 1.00 80.50 95 ARG A N 1
ATOM 770 C CA . ARG A 1 95 ? -12.014 5.019 19.402 1.00 80.50 95 ARG A CA 1
ATOM 771 C C . ARG A 1 95 ? -10.606 4.422 19.346 1.00 80.50 95 ARG A C 1
ATOM 773 O O . ARG A 1 95 ? -9.813 4.830 18.502 1.00 80.50 95 ARG A O 1
ATOM 780 N N . LEU A 1 96 ? -10.316 3.437 20.200 1.00 85.19 96 LEU A N 1
ATOM 781 C CA . LEU A 1 96 ? -9.019 2.752 20.233 1.00 85.19 96 LEU A CA 1
ATOM 782 C C . LEU A 1 96 ? -8.702 2.064 18.901 1.00 85.19 96 LEU A C 1
ATOM 784 O O . LEU A 1 96 ? -7.558 2.084 18.455 1.00 85.19 96 LEU A O 1
ATOM 788 N N . TRP A 1 97 ? -9.712 1.497 18.244 1.00 88.69 97 TRP A N 1
ATOM 789 C CA . TRP A 1 97 ? -9.577 0.877 16.933 1.00 88.69 97 TRP A CA 1
ATOM 790 C C . TRP A 1 97 ? -9.194 1.898 15.861 1.00 88.69 97 TRP A C 1
ATOM 792 O O . TRP A 1 97 ? -8.208 1.700 15.151 1.00 88.69 97 TRP A O 1
ATOM 802 N N . SER A 1 98 ? -9.904 3.025 15.797 1.00 87.00 98 SER A N 1
ATOM 803 C CA . SER A 1 98 ? -9.578 4.104 14.860 1.00 87.00 98 SER A CA 1
ATOM 804 C C . SER A 1 98 ? -8.161 4.647 15.085 1.00 87.00 98 SER A C 1
ATOM 806 O O . SER A 1 98 ? -7.410 4.842 14.127 1.00 87.00 98 SER A O 1
ATOM 808 N N . GLU A 1 99 ? -7.765 4.862 16.345 1.00 90.75 99 GLU A N 1
ATOM 809 C CA . GLU A 1 99 ? -6.415 5.318 16.707 1.00 90.75 99 GLU A CA 1
ATOM 810 C C . GLU A 1 99 ? -5.340 4.279 16.332 1.00 90.75 99 GLU A C 1
ATOM 812 O O . GLU A 1 99 ? -4.277 4.636 15.808 1.00 90.75 99 GLU A O 1
ATOM 817 N N . ALA A 1 100 ? -5.619 2.988 16.538 1.00 91.94 100 ALA A N 1
ATOM 818 C CA . ALA A 1 100 ? -4.720 1.895 16.175 1.00 91.94 100 ALA A CA 1
ATOM 819 C C . ALA A 1 100 ? -4.520 1.796 14.657 1.00 91.94 100 ALA A C 1
ATOM 821 O O . ALA A 1 100 ? -3.380 1.683 14.199 1.00 91.94 100 ALA A O 1
ATOM 822 N N . GLN A 1 101 ? -5.595 1.896 13.869 1.00 94.44 101 GLN A N 1
ATOM 823 C CA . GLN A 1 101 ? -5.516 1.894 12.407 1.00 94.44 101 GLN A CA 1
ATOM 824 C C . GLN A 1 101 ? -4.724 3.101 11.882 1.00 94.44 101 GLN A C 1
ATOM 826 O O . GLN A 1 101 ? -3.835 2.936 11.041 1.00 94.44 101 GLN A O 1
ATOM 831 N N . ALA A 1 102 ? -4.991 4.305 12.400 1.00 94.94 102 ALA A N 1
ATOM 832 C CA . ALA A 1 102 ? -4.252 5.508 12.016 1.00 94.94 102 ALA A CA 1
ATOM 833 C C . ALA A 1 102 ? -2.756 5.363 12.335 1.00 94.94 102 ALA A C 1
ATOM 835 O O . ALA A 1 102 ? -1.899 5.587 11.476 1.00 94.94 102 ALA A O 1
ATOM 836 N N . THR A 1 103 ? -2.438 4.899 13.547 1.00 95.62 103 THR A N 1
ATOM 837 C CA . THR A 1 103 ? -1.058 4.648 13.983 1.00 95.62 103 THR A CA 1
ATOM 838 C C . THR A 1 103 ? -0.367 3.605 13.108 1.00 95.62 103 THR A C 1
ATOM 840 O O . THR A 1 103 ? 0.801 3.778 12.751 1.00 95.62 103 THR A O 1
ATOM 843 N N . PHE A 1 104 ? -1.073 2.537 12.734 1.00 96.19 104 PHE A N 1
ATOM 844 C CA . PHE A 1 104 ? -0.556 1.485 11.864 1.00 96.19 104 PHE A CA 1
ATOM 845 C C . PHE A 1 104 ? -0.119 2.040 10.501 1.00 96.19 104 PHE A C 1
ATOM 847 O O . PHE A 1 104 ? 1.029 1.832 10.097 1.00 96.19 104 PHE A O 1
ATOM 854 N N . PHE A 1 105 ? -0.982 2.804 9.824 1.00 96.25 105 PHE A N 1
ATOM 855 C CA . PHE A 1 105 ? -0.657 3.380 8.515 1.00 96.25 105 PHE A CA 1
ATOM 856 C C . PHE A 1 105 ? 0.465 4.426 8.586 1.00 96.25 105 PHE A C 1
ATOM 858 O O . PHE A 1 105 ? 1.353 4.431 7.730 1.00 96.25 105 PHE A O 1
ATOM 865 N N . VAL A 1 106 ? 0.490 5.262 9.631 1.00 95.44 106 VAL A N 1
ATOM 866 C CA . VAL A 1 106 ? 1.591 6.217 9.853 1.00 95.44 106 VAL A CA 1
ATOM 867 C C . VAL A 1 106 ? 2.918 5.478 10.037 1.00 95.44 106 VAL A C 1
ATOM 869 O O . VAL A 1 106 ? 3.904 5.799 9.368 1.00 95.44 106 VAL A O 1
ATOM 872 N N . ARG A 1 107 ? 2.955 4.446 10.892 1.00 95.12 107 ARG A N 1
ATOM 873 C CA . ARG A 1 107 ? 4.174 3.655 11.127 1.00 95.12 107 ARG A CA 1
ATOM 874 C C . ARG A 1 107 ? 4.641 2.922 9.875 1.00 95.12 107 ARG A C 1
ATOM 876 O O . ARG A 1 107 ? 5.842 2.897 9.620 1.00 95.12 107 ARG A O 1
ATOM 883 N N . PHE A 1 108 ? 3.723 2.388 9.070 1.00 94.19 108 PHE A N 1
ATOM 884 C CA . PHE A 1 108 ? 4.067 1.775 7.786 1.00 94.19 108 PHE A CA 1
ATOM 885 C C . PHE A 1 108 ? 4.854 2.737 6.878 1.00 94.19 108 PHE A C 1
ATOM 887 O O . PHE A 1 108 ? 5.876 2.358 6.301 1.00 94.19 108 PHE A O 1
ATOM 894 N N . CYS A 1 109 ? 4.433 4.000 6.793 1.00 93.31 109 CYS A N 1
ATOM 895 C CA . CYS A 1 109 ? 5.153 5.001 6.009 1.00 93.31 109 CYS A CA 1
ATOM 896 C C . CYS A 1 109 ? 6.494 5.405 6.623 1.00 93.31 109 CYS A C 1
ATOM 898 O O . CYS A 1 109 ? 7.469 5.543 5.884 1.00 93.31 109 CYS A O 1
ATOM 900 N N . LEU A 1 110 ? 6.583 5.525 7.951 1.00 91.44 110 LEU A N 1
ATOM 901 C CA . LEU A 1 110 ? 7.849 5.829 8.630 1.00 91.44 110 LEU A CA 1
ATOM 902 C C . LEU A 1 110 ? 8.925 4.763 8.366 1.00 91.44 110 LEU A C 1
ATOM 904 O O . LEU A 1 110 ? 10.082 5.115 8.144 1.00 91.44 110 LEU A O 1
ATOM 908 N N . LEU A 1 111 ? 8.548 3.482 8.264 1.00 89.06 111 LEU A N 1
ATOM 909 C CA . LEU A 1 111 ? 9.477 2.404 7.885 1.00 89.06 111 LEU A CA 1
ATOM 910 C C . LEU A 1 111 ? 10.099 2.603 6.493 1.00 89.06 111 LEU A C 1
ATOM 912 O O . LEU A 1 111 ? 11.185 2.094 6.211 1.00 89.06 111 LEU A O 1
ATOM 916 N N . SER A 1 112 ? 9.425 3.336 5.604 1.00 83.56 112 SER A N 1
ATOM 917 C CA . SER A 1 112 ? 9.956 3.645 4.275 1.00 83.56 112 SER A CA 1
ATOM 918 C C . SER A 1 112 ? 11.027 4.738 4.320 1.00 83.56 112 SER A C 1
ATOM 920 O O . SER A 1 112 ? 11.933 4.710 3.488 1.00 83.56 112 SER A O 1
ATOM 922 N N . CYS A 1 113 ? 10.968 5.646 5.301 1.00 79.44 113 CYS A N 1
ATOM 923 C CA . CYS A 1 113 ? 11.952 6.714 5.499 1.00 79.44 113 CYS A CA 1
ATOM 924 C C . CYS A 1 113 ? 13.301 6.181 6.009 1.00 79.44 113 CYS A C 1
ATOM 926 O O . CYS A 1 113 ? 14.343 6.619 5.533 1.00 79.44 113 CYS A O 1
ATOM 928 N N . ASP A 1 114 ? 13.291 5.192 6.909 1.00 67.69 114 ASP A N 1
ATOM 929 C CA . ASP A 1 114 ? 14.523 4.584 7.445 1.00 67.69 114 ASP A CA 1
ATOM 930 C C . ASP A 1 114 ? 15.284 3.741 6.409 1.00 67.69 114 ASP A C 1
ATOM 932 O O . ASP A 1 114 ? 16.493 3.527 6.523 1.00 67.69 114 ASP A O 1
ATOM 936 N N . SER A 1 115 ? 14.588 3.252 5.378 1.00 61.09 115 SER A N 1
ATOM 937 C CA . SER A 1 115 ? 15.186 2.361 4.378 1.00 61.09 115 SER A CA 1
ATOM 938 C C . SER A 1 115 ? 16.207 3.048 3.459 1.00 61.09 115 SER A C 1
ATOM 940 O O . SER A 1 115 ? 17.105 2.378 2.956 1.00 61.09 115 SER A O 1
ATOM 942 N N . ASP A 1 116 ? 16.123 4.370 3.287 1.00 57.06 116 ASP A N 1
ATOM 943 C CA . ASP A 1 116 ? 17.000 5.134 2.386 1.00 57.06 116 ASP A CA 1
ATOM 944 C C . ASP A 1 116 ? 18.401 5.381 2.956 1.00 57.06 116 ASP A C 1
ATOM 946 O O . ASP A 1 116 ? 19.347 5.567 2.198 1.00 57.06 116 ASP A O 1
ATOM 950 N N . GLN A 1 117 ? 18.581 5.317 4.280 1.00 59.69 117 GLN A N 1
ATOM 951 C CA . GLN A 1 117 ? 19.928 5.392 4.861 1.00 59.69 117 GLN A CA 1
ATOM 952 C C . GLN A 1 117 ? 20.763 4.140 4.563 1.00 59.69 117 GLN A C 1
ATOM 954 O O . GLN A 1 117 ? 21.984 4.164 4.703 1.00 59.69 117 GLN A O 1
ATOM 959 N N . ARG A 1 118 ? 20.111 3.033 4.182 1.00 63.88 118 ARG A N 1
ATOM 960 C CA . ARG A 1 118 ? 20.750 1.721 4.016 1.00 63.88 118 ARG A CA 1
ATOM 961 C C . ARG A 1 118 ? 20.939 1.312 2.558 1.00 63.88 118 ARG A C 1
ATOM 963 O O . ARG A 1 118 ? 21.756 0.435 2.301 1.00 63.88 118 ARG A O 1
ATOM 970 N N . ASP A 1 119 ? 20.210 1.924 1.625 1.00 68.94 119 ASP A N 1
ATOM 971 C CA . ASP A 1 119 ? 20.267 1.596 0.200 1.00 68.94 119 ASP A CA 1
ATOM 972 C C . ASP A 1 119 ? 20.468 2.868 -0.646 1.00 68.94 119 ASP A C 1
ATOM 974 O O . ASP A 1 119 ? 19.541 3.670 -0.774 1.00 68.94 119 ASP A O 1
ATOM 978 N N . PRO A 1 120 ? 21.655 3.077 -1.247 1.00 67.19 120 PRO A N 1
ATOM 979 C CA . PRO A 1 120 ? 21.939 4.263 -2.052 1.00 67.19 120 PRO A CA 1
ATOM 980 C C . PRO A 1 120 ? 21.201 4.281 -3.403 1.00 67.19 120 PRO A C 1
ATOM 982 O O . PRO A 1 120 ? 21.204 5.315 -4.076 1.00 67.19 120 PRO A O 1
ATOM 985 N N . LYS A 1 121 ? 20.594 3.163 -3.837 1.00 75.50 121 LY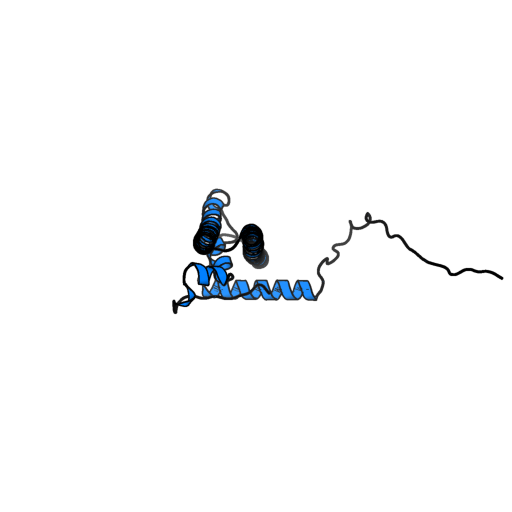S A N 1
ATOM 986 C CA . LYS A 1 121 ? 19.859 3.053 -5.111 1.00 75.50 121 LYS A CA 1
ATOM 987 C C . LYS A 1 121 ? 18.582 2.215 -4.941 1.00 75.50 121 LYS A C 1
ATOM 989 O O . LYS A 1 121 ? 18.470 1.140 -5.534 1.00 75.50 121 LYS A O 1
ATOM 994 N N . PRO A 1 122 ? 17.588 2.711 -4.185 1.00 78.62 122 PRO A N 1
ATOM 995 C CA . PRO A 1 122 ? 16.396 1.933 -3.898 1.00 78.62 122 PRO A CA 1
ATOM 996 C C . PRO A 1 122 ? 15.548 1.710 -5.159 1.00 78.62 122 PRO A C 1
ATOM 998 O O . PRO A 1 122 ? 15.389 2.607 -5.990 1.00 78.62 122 PRO A O 1
ATOM 1001 N N . VAL A 1 123 ? 14.942 0.521 -5.268 1.00 87.44 123 VAL A N 1
ATOM 1002 C CA . VAL A 1 123 ? 14.027 0.149 -6.371 1.00 87.44 123 VAL A CA 1
ATOM 1003 C C . VAL A 1 123 ? 12.828 1.106 -6.469 1.00 87.44 123 VAL A C 1
ATOM 1005 O O . VAL A 1 123 ? 12.393 1.476 -7.563 1.00 87.44 123 VAL A O 1
ATOM 1008 N N . LEU A 1 124 ? 12.310 1.526 -5.313 1.00 87.75 124 LEU A N 1
ATOM 1009 C CA . LEU A 1 124 ? 11.252 2.518 -5.147 1.00 87.75 124 LEU A CA 1
ATOM 1010 C C . LEU A 1 124 ? 11.700 3.590 -4.142 1.00 87.75 124 LEU A C 1
ATOM 1012 O O . LEU A 1 124 ? 12.250 3.263 -3.092 1.00 87.75 124 LEU A O 1
ATOM 1016 N N . SER A 1 125 ? 11.400 4.863 -4.408 1.00 88.25 125 SER A N 1
ATOM 1017 C CA . SER A 1 125 ? 11.615 5.947 -3.437 1.00 88.25 125 SER A CA 1
ATOM 1018 C C . SER A 1 125 ? 10.818 5.711 -2.146 1.00 88.25 125 SER A C 1
ATOM 1020 O O . SER A 1 125 ? 9.778 5.047 -2.194 1.00 88.25 125 SER A O 1
ATOM 1022 N N . PRO A 1 126 ? 11.196 6.309 -1.001 1.00 88.88 126 PRO A N 1
ATOM 1023 C CA . PRO A 1 126 ? 10.398 6.250 0.228 1.00 88.88 126 PRO A CA 1
ATOM 1024 C C . PRO A 1 126 ? 8.957 6.679 0.012 1.00 88.88 126 PRO A C 1
ATOM 1026 O O . PRO A 1 126 ? 8.024 6.016 0.461 1.00 88.88 126 PRO A O 1
ATOM 1029 N N . ARG A 1 127 ? 8.774 7.761 -0.754 1.00 91.06 127 ARG A N 1
ATOM 1030 C CA . ARG A 1 127 ? 7.452 8.268 -1.116 1.00 91.06 127 ARG A CA 1
ATOM 1031 C C . ARG A 1 127 ? 6.647 7.207 -1.861 1.00 91.06 127 ARG A C 1
ATOM 1033 O O . ARG A 1 127 ? 5.471 7.034 -1.567 1.00 91.06 127 ARG A O 1
ATOM 1040 N N . ALA A 1 128 ? 7.268 6.483 -2.791 1.00 92.50 128 ALA A N 1
ATOM 1041 C CA . ALA A 1 128 ? 6.604 5.408 -3.513 1.00 92.50 128 ALA A CA 1
ATOM 1042 C C . ALA A 1 128 ? 6.317 4.184 -2.634 1.00 92.50 128 ALA A C 1
ATOM 1044 O O . ALA A 1 128 ? 5.208 3.659 -2.692 1.00 92.50 128 ALA A O 1
ATOM 1045 N N . LYS A 1 129 ? 7.277 3.764 -1.800 1.00 92.50 129 LYS A N 1
ATOM 1046 C CA . LYS A 1 129 ? 7.126 2.656 -0.840 1.00 92.50 129 LYS A CA 1
ATOM 1047 C C . LYS A 1 129 ? 5.974 2.898 0.147 1.00 92.50 129 LYS A C 1
ATOM 1049 O O . LYS A 1 129 ? 5.302 1.943 0.518 1.00 92.50 129 LYS A O 1
ATOM 1054 N N . CYS A 1 130 ? 5.740 4.156 0.526 1.00 94.06 130 CYS A N 1
ATOM 1055 C CA . CYS A 1 130 ? 4.641 4.582 1.393 1.00 94.06 130 CYS A CA 1
ATOM 1056 C C . CYS A 1 130 ? 3.317 4.745 0.627 1.00 94.06 130 CYS A C 1
ATOM 1058 O O . CYS A 1 130 ? 2.347 4.052 0.918 1.00 94.06 130 CYS A O 1
ATOM 1060 N N . LEU A 1 131 ? 3.256 5.641 -0.364 1.00 93.75 131 LEU A N 1
ATOM 1061 C CA . LEU A 1 131 ? 1.978 6.051 -0.955 1.00 93.75 131 LEU A CA 1
ATOM 1062 C C . LEU A 1 131 ? 1.348 4.970 -1.832 1.00 93.75 131 LEU A C 1
ATOM 1064 O O . LEU A 1 131 ? 0.132 4.807 -1.803 1.00 93.75 131 LEU A O 1
ATOM 1068 N N . LEU A 1 132 ? 2.141 4.215 -2.598 1.00 94.88 132 LEU A N 1
ATOM 1069 C CA . LEU A 1 132 ? 1.573 3.243 -3.531 1.00 94.88 132 LEU A CA 1
ATOM 1070 C C . LEU A 1 132 ? 0.736 2.164 -2.807 1.00 94.88 132 LEU A C 1
ATOM 1072 O O . LEU A 1 132 ? -0.413 1.969 -3.199 1.00 94.88 132 LEU A O 1
ATOM 1076 N N . PRO A 1 133 ? 1.233 1.503 -1.742 1.00 95.38 133 PRO A N 1
ATOM 1077 C CA . PRO A 1 133 ? 0.426 0.557 -0.973 1.00 95.38 133 PRO A CA 1
ATOM 1078 C C . PRO A 1 133 ? -0.765 1.204 -0.261 1.00 95.38 133 PRO A C 1
ATOM 1080 O O . PRO A 1 133 ? -1.834 0.603 -0.232 1.00 95.38 133 PRO A O 1
ATOM 1083 N N . LEU A 1 134 ? -0.617 2.421 0.282 1.00 94.81 134 LEU A N 1
ATOM 1084 C CA . LEU A 1 134 ? -1.705 3.105 0.995 1.00 94.81 134 LEU A CA 1
ATOM 1085 C C . LEU A 1 134 ? -2.887 3.446 0.084 1.00 94.81 134 LEU A C 1
ATOM 1087 O O . LEU A 1 134 ? -4.033 3.218 0.453 1.00 94.81 134 LEU A O 1
ATOM 1091 N N . HIS A 1 135 ? -2.623 3.940 -1.125 1.00 94.00 135 HIS A N 1
ATOM 1092 C CA . HIS A 1 135 ? -3.669 4.231 -2.113 1.00 94.00 135 HIS A CA 1
ATOM 1093 C C . HIS A 1 135 ? -4.340 2.965 -2.680 1.00 94.00 135 HIS A C 1
ATOM 1095 O O . HIS A 1 135 ? -5.377 3.050 -3.339 1.00 94.00 135 HIS A O 1
ATOM 1101 N N . ASN A 1 136 ? -3.773 1.793 -2.393 1.00 94.06 136 ASN A N 1
ATOM 1102 C CA . ASN A 1 136 ? -4.356 0.489 -2.681 1.00 94.06 136 ASN A CA 1
ATOM 1103 C C . ASN A 1 136 ? -5.158 -0.100 -1.497 1.00 94.06 136 ASN A C 1
ATOM 1105 O O . ASN A 1 136 ? -5.776 -1.153 -1.638 1.00 94.06 136 ASN A O 1
ATOM 1109 N N . MET A 1 137 ? -5.185 0.578 -0.345 1.00 93.38 137 MET A N 1
ATOM 1110 C CA . MET A 1 137 ? -5.933 0.168 0.846 1.00 93.38 137 MET A CA 1
ATOM 1111 C C . MET A 1 137 ? -7.157 1.077 1.040 1.00 93.38 137 MET A C 1
ATOM 1113 O O . MET A 1 137 ? -6.995 2.230 1.445 1.00 93.38 137 MET A O 1
ATOM 1117 N N . PRO A 1 138 ? -8.394 0.607 0.798 1.00 91.00 138 PRO A N 1
ATOM 1118 C CA . PRO A 1 138 ? -9.587 1.422 1.042 1.00 91.00 138 PRO A CA 1
ATOM 1119 C C . PRO A 1 138 ? -9.721 1.838 2.512 1.00 91.00 138 PRO A C 1
ATOM 1121 O O . PRO A 1 138 ? -10.228 2.919 2.810 1.00 91.00 138 PRO A O 1
ATOM 1124 N N . GLU A 1 139 ? -9.219 1.019 3.436 1.00 92.62 139 GLU A N 1
ATOM 1125 C CA . GLU A 1 139 ? -9.264 1.297 4.868 1.00 92.62 139 GLU A CA 1
ATOM 1126 C C . GLU A 1 139 ? -8.412 2.513 5.238 1.00 92.62 139 GLU A C 1
ATOM 1128 O O . GLU A 1 139 ? -8.779 3.258 6.142 1.00 92.62 139 GLU A O 1
ATOM 1133 N N . PHE A 1 140 ? -7.322 2.773 4.509 1.00 93.69 140 PHE A N 1
ATOM 1134 C CA . PHE A 1 140 ? -6.561 4.012 4.671 1.00 93.69 140 PHE A CA 1
ATOM 1135 C C . PHE A 1 140 ? -7.424 5.226 4.311 1.00 93.69 140 PHE A C 1
ATOM 1137 O O . PHE A 1 140 ? -7.487 6.188 5.075 1.00 93.69 140 PHE A O 1
ATOM 1144 N N . GLY A 1 141 ? -8.141 5.155 3.185 1.00 91.69 141 GLY A N 1
ATOM 1145 C CA . GLY A 1 141 ? -9.045 6.221 2.762 1.00 91.69 141 GLY A CA 1
ATOM 1146 C C . GLY A 1 141 ? -10.140 6.510 3.789 1.00 91.69 141 GLY A C 1
ATOM 1147 O O . GLY A 1 141 ? -10.426 7.675 4.048 1.00 91.69 141 GLY A O 1
ATOM 1148 N N . SER A 1 142 ? -10.689 5.470 4.422 1.00 90.19 142 SER A N 1
ATOM 1149 C CA . SER A 1 142 ? -11.693 5.612 5.482 1.00 90.19 142 SER A CA 1
ATOM 1150 C C . SER A 1 142 ? -11.123 6.190 6.781 1.00 90.19 142 SER A C 1
ATOM 1152 O O . SER A 1 142 ? -11.789 6.997 7.420 1.00 90.19 142 SER A O 1
ATOM 1154 N N . VAL A 1 143 ? -9.923 5.775 7.196 1.00 92.50 143 VAL A N 1
ATOM 1155 C CA . VAL A 1 143 ? -9.315 6.196 8.475 1.00 92.50 143 VAL A CA 1
ATOM 1156 C C . VAL A 1 143 ? -8.908 7.669 8.459 1.00 92.50 143 VAL A C 1
ATOM 1158 O O . VAL A 1 143 ? -8.988 8.338 9.485 1.00 92.50 143 VAL A O 1
ATOM 1161 N N . PHE A 1 144 ? -8.483 8.179 7.302 1.00 91.88 144 PHE A N 1
ATOM 1162 C CA . PHE A 1 144 ? -8.030 9.565 7.136 1.00 91.88 144 PHE A CA 1
ATOM 1163 C C . PHE A 1 144 ? -9.021 10.443 6.364 1.00 91.88 144 PHE A C 1
ATOM 1165 O O . PHE A 1 144 ? -8.633 11.507 5.886 1.00 91.88 144 PHE A O 1
ATOM 1172 N N . ASP A 1 145 ? -10.262 9.979 6.199 1.00 89.62 145 ASP A N 1
ATOM 1173 C CA . ASP A 1 145 ? -11.334 10.673 5.473 1.00 89.62 145 ASP A CA 1
ATOM 1174 C C . ASP A 1 145 ? -10.890 11.230 4.105 1.00 89.62 145 ASP A C 1
ATOM 1176 O O . ASP A 1 145 ? -11.190 12.351 3.692 1.00 89.62 145 ASP A O 1
ATOM 1180 N N . CYS A 1 146 ? -10.097 10.439 3.379 1.00 86.50 146 CYS A N 1
ATOM 1181 C CA . CYS A 1 146 ? -9.561 10.856 2.086 1.00 86.50 146 CYS A CA 1
ATOM 1182 C C . CYS A 1 146 ? -10.622 10.792 0.983 1.00 86.50 146 CYS A C 1
ATOM 1184 O O . CYS A 1 146 ? -10.495 11.490 -0.017 1.00 86.50 146 CYS A O 1
ATOM 1186 N N . SER A 1 147 ? -11.673 9.984 1.154 1.00 74.88 147 SER A N 1
ATOM 1187 C CA . SER A 1 147 ? -12.759 9.834 0.176 1.00 74.88 147 SER A CA 1
ATOM 1188 C C . SER A 1 147 ? -13.555 11.115 -0.067 1.00 74.88 147 SER A C 1
ATOM 1190 O O . SER A 1 147 ? -14.156 11.249 -1.128 1.00 74.88 147 SER A O 1
ATOM 1192 N N . ALA A 1 148 ? -13.551 12.056 0.881 1.00 75.00 148 ALA A N 1
ATOM 1193 C CA . ALA A 1 148 ? -14.187 13.360 0.716 1.00 75.00 148 ALA A CA 1
ATOM 1194 C C . ALA A 1 148 ? -13.397 14.306 -0.210 1.00 75.00 148 ALA A C 1
ATOM 1196 O O . ALA A 1 148 ? -13.884 15.382 -0.556 1.00 75.00 148 ALA A O 1
ATOM 1197 N N . ARG A 1 149 ? -12.174 13.932 -0.607 1.00 81.75 149 ARG A N 1
ATOM 1198 C CA . ARG A 1 149 ? -11.304 14.770 -1.429 1.00 81.75 149 ARG A CA 1
ATOM 1199 C C . ARG A 1 149 ? -11.392 14.400 -2.903 1.00 81.75 149 ARG A C 1
ATOM 1201 O O . ARG A 1 149 ? -11.187 13.249 -3.277 1.00 81.75 149 ARG A O 1
ATOM 1208 N N . GLU A 1 150 ? -11.584 15.409 -3.748 1.00 75.62 150 GLU A N 1
ATOM 1209 C CA . GLU A 1 150 ? -11.645 15.245 -5.208 1.00 75.62 150 GLU A CA 1
ATOM 1210 C C . GLU A 1 150 ? -10.326 14.742 -5.820 1.00 75.62 150 GLU A C 1
ATOM 1212 O O . GLU A 1 150 ? -10.329 14.118 -6.879 1.00 75.62 150 GLU A O 1
ATOM 1217 N N . ASP A 1 151 ? -9.192 14.982 -5.154 1.00 77.50 151 ASP A N 1
ATOM 1218 C CA . ASP A 1 151 ? -7.857 14.586 -5.613 1.00 77.50 151 ASP A CA 1
ATOM 1219 C C . ASP A 1 151 ? -7.399 13.211 -5.094 1.00 77.50 151 ASP A C 1
ATOM 1221 O O . ASP A 1 151 ? -6.293 12.760 -5.413 1.00 77.50 151 ASP A O 1
ATOM 1225 N N . TYR A 1 152 ? -8.225 12.520 -4.302 1.00 81.31 152 TYR A N 1
ATOM 1226 C CA . TYR A 1 152 ? -7.868 11.212 -3.768 1.00 81.31 152 TYR A CA 1
ATOM 1227 C C . TYR A 1 152 ? -8.066 10.101 -4.802 1.00 81.31 152 TYR A C 1
ATOM 1229 O O . TYR A 1 152 ? -9.164 9.824 -5.277 1.00 81.31 152 TYR A O 1
ATOM 1237 N N . VAL A 1 153 ? -6.974 9.405 -5.119 1.00 80.38 153 VAL A N 1
ATOM 1238 C CA . VAL A 1 153 ? -6.981 8.263 -6.038 1.00 80.38 153 VAL A CA 1
ATOM 1239 C C . VAL A 1 153 ? -6.914 6.969 -5.235 1.00 80.38 153 VAL A C 1
ATOM 1241 O O . VAL A 1 153 ? -5.832 6.577 -4.807 1.00 80.38 153 VAL A O 1
ATOM 1244 N N . ALA A 1 154 ? -8.040 6.285 -5.050 1.00 81.19 154 ALA A N 1
ATOM 1245 C CA . ALA A 1 154 ? -8.049 4.903 -4.570 1.00 81.19 154 ALA A CA 1
ATOM 1246 C C . ALA A 1 154 ? -8.087 3.929 -5.754 1.00 81.19 154 ALA A C 1
ATOM 1248 O O . ALA A 1 154 ? -8.863 4.110 -6.695 1.00 81.19 154 ALA A O 1
ATOM 1249 N N . GLU A 1 155 ? -7.271 2.878 -5.718 1.00 85.44 155 GLU A N 1
ATOM 1250 C CA . GLU A 1 155 ? -7.376 1.769 -6.673 1.00 85.44 155 GLU A CA 1
ATOM 1251 C C . GLU A 1 155 ? -7.068 0.452 -5.974 1.00 85.44 155 GLU A C 1
ATOM 1253 O O . GLU A 1 155 ? -5.942 0.217 -5.551 1.00 85.44 155 GLU A O 1
ATOM 1258 N N . GLN A 1 156 ? -8.070 -0.419 -5.870 1.00 88.75 156 GLN A N 1
ATOM 1259 C CA . GLN A 1 156 ? -7.902 -1.755 -5.306 1.00 88.75 156 GLN A CA 1
ATOM 1260 C C . GLN A 1 156 ? -7.348 -2.697 -6.381 1.00 88.75 156 GLN A C 1
ATOM 1262 O O . GLN A 1 156 ? -8.077 -3.228 -7.215 1.00 88.75 156 GLN A O 1
ATOM 1267 N N . CYS A 1 157 ? -6.034 -2.882 -6.370 1.00 92.25 157 CYS A N 1
ATOM 1268 C CA . CYS A 1 157 ? -5.301 -3.795 -7.245 1.00 92.25 157 CYS A CA 1
ATOM 1269 C C . CYS A 1 157 ? -5.180 -5.218 -6.679 1.00 92.25 157 CYS A C 1
ATOM 1271 O O . CYS A 1 157 ? -4.801 -6.144 -7.406 1.00 92.25 157 CYS A O 1
ATOM 1273 N N . LEU A 1 158 ? -5.445 -5.384 -5.382 1.00 86.56 158 LEU A N 1
ATOM 1274 C CA . LEU A 1 158 ? -5.477 -6.676 -4.706 1.00 86.56 158 LEU A CA 1
ATOM 1275 C C . LEU A 1 158 ? -6.914 -7.202 -4.702 1.00 86.56 158 LEU A C 1
ATOM 1277 O O . LEU A 1 158 ? -7.820 -6.505 -4.256 1.00 86.56 158 LEU A O 1
ATOM 1281 N N . SER A 1 159 ? -7.089 -8.414 -5.226 1.00 63.28 159 SER A N 1
ATOM 1282 C CA . SER A 1 159 ? -8.345 -9.176 -5.233 1.00 63.28 159 SER A CA 1
ATOM 1283 C C . SER A 1 159 ? -8.400 -10.162 -4.080 1.00 63.28 159 SER A C 1
ATOM 1285 O O . SER A 1 159 ? -7.364 -10.854 -3.920 1.00 63.28 159 SER A O 1
#

Organism: Rhipicephalus microplus (NCBI:txid6941)

pLDDT: mean 78.95, std 19.14, range [31.83, 96.31]